Protein AF-A0A936H5P9-F1 (afdb_monomer)

Secondary structure (DSSP, 8-state):
-HHHHHHTT-S-SS-S-EEEEEE-TTS-EEEEEE--HHHHHHHHHH--SGGGHHHHHHHHHHHHHHHHHHH-HHHHHHHHHHHHHHTT--HHHHHHHHHHHHHHHHTT-

Mean predicted aligned error: 9.58 Å

Solvent-accessible surface area (backbone atoms only — not comparable to full-atom values): 6543 Å² total; per-residue (Å²): 109,76,65,60,44,46,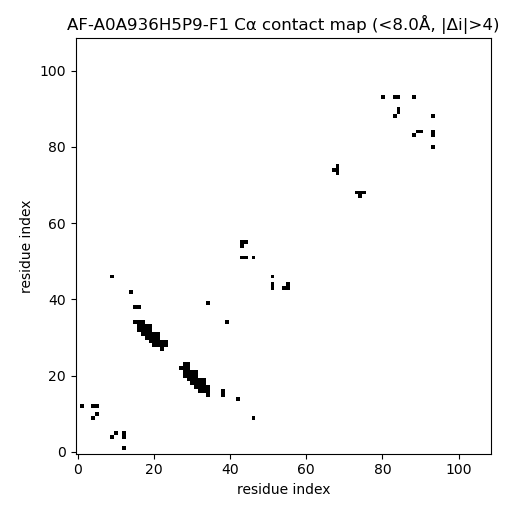76,74,67,47,89,59,98,66,64,86,46,50,74,41,78,41,74,44,100,85,71,47,75,39,80,39,79,42,59,56,71,69,51,48,53,53,52,53,67,69,50,95,46,81,86,39,44,66,58,48,54,49,52,52,48,55,53,48,54,51,50,51,28,69,79,38,57,64,57,48,54,52,52,53,51,48,56,40,46,78,70,69,50,53,68,73,56,51,54,52,51,58,56,49,52,56,59,51,56,69,72,71,113

Sequence (109 aa):
MKKRLKDEGSAQTVTNCNGFKLTAADGKLRLTDCANTETMFRIIQSIPSPKAEPFKAWLARAGYERIQEIENPELAAERARQYYREKGYDEAWIDTRLKSIGVRGELTI

Structure (mmCIF, N/CA/C/O backbone):
data_AF-A0A936H5P9-F1
#
_entry.id   AF-A0A936H5P9-F1
#
loop_
_atom_site.group_PDB
_atom_site.id
_atom_site.type_symbol
_atom_site.label_atom_id
_atom_site.label_alt_id
_atom_site.label_comp_id
_atom_site.label_asym_id
_atom_site.label_entity_id
_atom_site.label_seq_id
_atom_site.pdbx_PDB_ins_code
_atom_site.Cartn_x
_atom_site.Cartn_y
_atom_site.Cartn_z
_atom_site.occupancy
_atom_site.B_iso_or_equiv
_atom_site.auth_seq_id
_atom_site.auth_comp_id
_atom_site.auth_asym_id
_atom_site.auth_atom_id
_atom_site.pdbx_PDB_model_num
ATOM 1 N N . MET A 1 1 ? -21.395 4.938 24.782 1.00 46.81 1 MET A N 1
ATOM 2 C CA . MET A 1 1 ? -20.418 4.407 23.803 1.00 46.81 1 MET A CA 1
ATOM 3 C C . MET A 1 1 ? -18.984 4.427 24.337 1.00 46.81 1 MET A C 1
ATOM 5 O O . MET A 1 1 ? -18.394 3.364 24.426 1.00 46.81 1 MET A O 1
ATOM 9 N N . LYS A 1 2 ? -18.461 5.573 24.811 1.00 44.59 2 LYS A N 1
ATOM 10 C CA . LYS A 1 2 ? -17.095 5.693 25.379 1.00 44.59 2 LYS A CA 1
ATOM 11 C C . LYS A 1 2 ? -16.749 4.706 26.511 1.00 44.59 2 LYS A C 1
ATOM 13 O O . LYS A 1 2 ? -15.611 4.271 26.585 1.00 44.59 2 LYS A O 1
ATOM 18 N N . LYS A 1 3 ? -17.711 4.359 27.380 1.00 45.38 3 LYS A N 1
ATOM 19 C CA . LYS A 1 3 ? -17.499 3.424 28.503 1.00 45.38 3 LYS A CA 1
ATOM 20 C C . LYS A 1 3 ? -17.325 1.973 28.025 1.00 45.38 3 LYS A C 1
ATOM 22 O O . LYS A 1 3 ? -16.289 1.388 28.277 1.00 45.38 3 LYS A O 1
ATOM 27 N N . ARG A 1 4 ? -18.246 1.484 27.182 1.00 47.88 4 ARG A N 1
ATOM 28 C CA . ARG A 1 4 ? -18.160 0.157 26.540 1.00 47.88 4 ARG A CA 1
ATOM 29 C C . ARG A 1 4 ? -16.862 -0.058 25.752 1.00 47.88 4 ARG A C 1
ATOM 31 O O . ARG A 1 4 ? -16.242 -1.093 25.897 1.00 47.88 4 ARG A O 1
ATOM 38 N N . LEU A 1 5 ? -16.428 0.939 24.974 1.00 52.72 5 LEU A N 1
ATOM 39 C CA . LEU A 1 5 ? -15.178 0.869 24.198 1.00 52.72 5 LEU A CA 1
ATOM 40 C C . LEU A 1 5 ? -13.927 0.757 25.085 1.00 52.72 5 LEU A C 1
ATOM 42 O O . LEU A 1 5 ? -12.971 0.091 24.703 1.00 52.72 5 LEU A O 1
ATOM 46 N N . LYS A 1 6 ? -13.932 1.395 26.262 1.00 53.19 6 LYS A N 1
ATOM 47 C CA . LYS A 1 6 ? -12.860 1.237 27.255 1.00 53.19 6 LYS A CA 1
ATOM 48 C C . LYS A 1 6 ? -12.905 -0.141 27.916 1.00 53.19 6 LYS A C 1
ATOM 50 O O . LYS A 1 6 ? -11.858 -0.757 28.071 1.00 53.19 6 LYS A O 1
ATOM 55 N N . ASP A 1 7 ? -14.100 -0.622 28.253 1.00 52.62 7 ASP A N 1
ATOM 56 C CA . ASP A 1 7 ? -14.302 -1.935 28.879 1.00 52.62 7 ASP A CA 1
ATOM 57 C C . ASP A 1 7 ? -13.950 -3.094 27.914 1.00 52.62 7 ASP A C 1
ATOM 59 O O . ASP A 1 7 ? -13.488 -4.142 28.350 1.00 52.62 7 ASP A O 1
ATOM 63 N N . GLU A 1 8 ? -14.084 -2.886 26.598 1.00 57.91 8 GLU A N 1
ATOM 64 C CA . GLU A 1 8 ? -13.664 -3.806 25.523 1.00 57.91 8 GLU A CA 1
ATOM 65 C C . GLU A 1 8 ? -12.151 -3.712 25.188 1.00 57.91 8 GLU A C 1
ATOM 67 O O . GLU A 1 8 ? -11.686 -4.319 24.224 1.00 57.91 8 GLU A O 1
ATOM 72 N N . GLY A 1 9 ? -11.361 -2.967 25.977 1.00 51.41 9 GLY A N 1
ATOM 73 C CA . GLY A 1 9 ? -9.896 -2.916 25.863 1.00 51.41 9 GLY A CA 1
ATOM 74 C C . GLY A 1 9 ? -9.343 -1.917 24.840 1.00 51.41 9 GLY A C 1
ATOM 75 O O . GLY A 1 9 ? -8.162 -1.979 24.498 1.00 51.41 9 GLY A O 1
ATOM 76 N N . SER A 1 10 ? -10.153 -0.978 24.342 1.00 51.84 10 SER A N 1
ATOM 77 C CA . SER A 1 10 ? -9.673 0.042 23.403 1.00 51.84 10 SER A CA 1
ATOM 78 C C . SER A 1 10 ? -8.831 1.106 24.122 1.00 51.84 10 SER A C 1
ATOM 80 O O . SER A 1 10 ? -9.349 1.934 24.876 1.00 51.84 10 SER A O 1
ATOM 82 N N . ALA A 1 11 ? -7.515 1.094 23.879 1.00 53.00 11 ALA A N 1
ATOM 83 C CA . ALA A 1 11 ? -6.531 1.968 24.531 1.00 53.00 11 ALA A CA 1
ATOM 84 C C . ALA A 1 11 ? -6.662 3.463 24.164 1.00 53.00 11 ALA A C 1
ATOM 86 O O . ALA A 1 11 ? -6.141 4.324 24.871 1.00 53.00 11 ALA A O 1
ATOM 87 N N . GLN A 1 12 ? -7.378 3.800 23.086 1.00 50.00 12 GLN A N 1
ATOM 88 C CA . GLN A 1 12 ? -7.523 5.172 22.598 1.00 50.00 12 GLN A CA 1
ATOM 89 C C . GLN A 1 12 ? -9.006 5.537 22.483 1.00 50.00 12 GLN A C 1
ATOM 91 O O . GLN A 1 12 ? -9.721 5.099 21.588 1.00 50.00 12 GLN A O 1
ATOM 96 N N . THR A 1 13 ? -9.492 6.365 23.413 1.00 49.03 13 THR A N 1
ATOM 97 C CA . THR A 1 13 ? -10.898 6.834 23.442 1.00 49.03 13 THR A CA 1
ATOM 98 C C . THR A 1 13 ? -11.185 7.927 22.399 1.00 49.03 13 THR A C 1
ATOM 100 O O . THR A 1 13 ? -12.327 8.351 22.234 1.00 49.03 13 THR A O 1
ATOM 103 N N . VAL A 1 14 ? -10.140 8.388 21.716 1.00 49.66 14 VAL A N 1
ATOM 104 C CA . VAL A 1 14 ? -10.158 9.319 20.590 1.00 49.66 14 VAL A CA 1
ATOM 105 C C . VAL A 1 14 ? -9.275 8.694 19.531 1.00 49.66 14 VAL A C 1
ATOM 107 O O . VAL A 1 14 ? -8.059 8.857 19.497 1.00 49.66 14 VAL A O 1
ATOM 110 N N . THR A 1 15 ? -9.908 7.890 18.700 1.00 58.03 15 THR A N 1
ATOM 111 C CA . THR A 1 15 ? -9.430 7.622 17.359 1.00 58.03 15 THR A CA 1
ATOM 112 C C . THR A 1 15 ? -9.153 8.980 16.701 1.00 58.03 15 THR A C 1
ATOM 114 O O . THR A 1 15 ? -9.938 9.899 16.922 1.00 58.03 15 THR A O 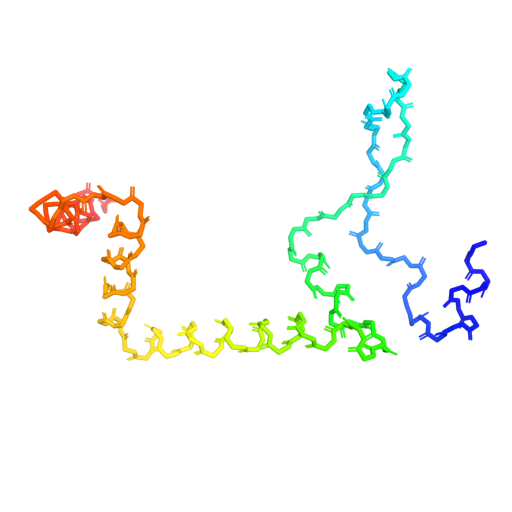1
ATOM 117 N N . ASN A 1 16 ? -8.048 9.155 15.967 1.00 63.38 16 ASN A N 1
ATOM 118 C CA . ASN A 1 16 ? -7.688 10.402 15.266 1.00 63.38 16 ASN A CA 1
ATOM 119 C C . ASN A 1 16 ? -8.666 10.694 14.100 1.00 63.38 16 ASN A C 1
ATOM 121 O O . ASN A 1 16 ? -8.295 10.799 12.935 1.00 63.38 16 ASN A O 1
ATOM 125 N N . CYS A 1 17 ? -9.955 10.708 14.410 1.00 67.88 17 CYS A N 1
ATOM 126 C CA . CYS A 1 17 ? -11.075 10.866 13.516 1.00 67.88 17 CYS A CA 1
ATOM 127 C C . CYS A 1 17 ? -11.681 12.237 13.781 1.00 67.88 17 CYS A C 1
ATOM 129 O O . CYS A 1 17 ? -12.009 12.578 14.918 1.00 67.88 17 CYS A O 1
ATOM 131 N N . ASN A 1 18 ? -11.825 13.018 12.720 1.00 74.56 18 ASN A N 1
ATOM 132 C CA . ASN A 1 18 ? -12.463 14.320 12.772 1.00 74.56 18 ASN A CA 1
ATOM 133 C C . ASN A 1 18 ? -13.914 14.171 12.326 1.00 74.56 18 ASN A C 1
ATOM 135 O O . ASN A 1 18 ? -14.201 13.501 11.333 1.00 74.56 18 ASN A O 1
ATOM 139 N N . GLY A 1 19 ? -14.832 1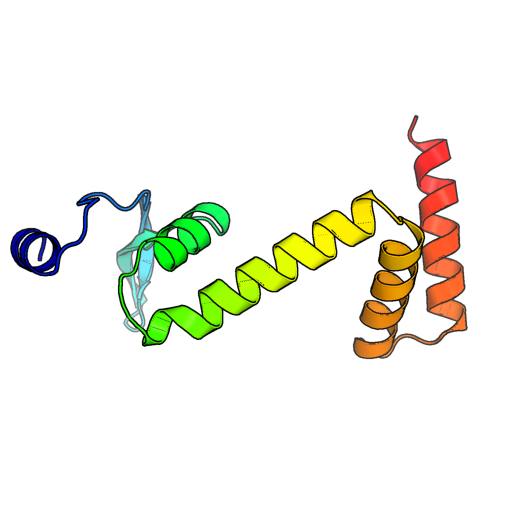4.811 13.044 1.00 79.25 19 GLY A N 1
ATOM 140 C CA . GLY A 1 19 ? -16.236 14.836 12.660 1.00 79.25 19 GLY A CA 1
ATOM 141 C C . GLY A 1 19 ? -16.454 15.754 11.458 1.00 79.25 19 GLY A C 1
ATOM 142 O O . GLY A 1 19 ? -16.245 16.961 11.563 1.00 79.25 19 GLY A O 1
ATOM 143 N N . PHE A 1 20 ? -16.933 15.207 10.342 1.00 83.75 20 PHE A N 1
ATOM 144 C CA . PHE A 1 20 ? -17.392 15.986 9.190 1.00 83.75 20 PHE A CA 1
ATOM 145 C C . PHE A 1 20 ? -18.890 15.810 8.981 1.00 83.75 20 PHE A C 1
ATOM 147 O O . PHE A 1 20 ? -19.462 14.762 9.277 1.00 83.75 20 PHE A O 1
ATOM 154 N N . LYS A 1 21 ? -19.551 16.850 8.468 1.00 88.75 21 LYS A N 1
ATOM 155 C CA . LYS A 1 21 ? -20.952 16.750 8.055 1.00 88.75 21 LYS A CA 1
ATOM 156 C C . LYS A 1 21 ? -21.018 16.024 6.715 1.00 88.75 21 LYS A C 1
ATOM 158 O O . LYS A 1 21 ? -20.632 16.592 5.700 1.00 88.75 21 LYS A O 1
ATOM 163 N N . LEU A 1 22 ? -21.519 14.793 6.729 1.00 90.44 22 LEU A N 1
ATOM 164 C CA . LEU A 1 22 ? -21.741 13.981 5.536 1.00 90.44 22 LEU A CA 1
ATOM 165 C C . LEU A 1 22 ? -23.237 13.796 5.287 1.00 90.44 22 LEU A C 1
ATOM 167 O O . LEU A 1 22 ? -24.036 13.751 6.226 1.00 90.44 22 LEU A O 1
ATOM 171 N N . THR A 1 23 ? -23.612 13.692 4.016 1.00 93.81 23 THR A N 1
ATOM 172 C CA . THR A 1 23 ? -24.985 13.391 3.607 1.00 93.81 23 THR A CA 1
ATOM 173 C C . THR A 1 23 ? -25.302 11.937 3.938 1.00 93.81 23 THR A C 1
ATOM 175 O O . THR A 1 23 ? -24.638 11.024 3.454 1.00 93.81 23 THR A O 1
ATOM 178 N N . ALA A 1 24 ? -26.310 11.720 4.777 1.00 91.25 24 ALA A N 1
ATOM 179 C CA . ALA A 1 24 ? -26.816 10.391 5.090 1.00 91.25 24 ALA A CA 1
ATOM 180 C C . ALA A 1 24 ? -27.842 9.916 4.042 1.00 91.25 24 ALA A C 1
ATOM 182 O O . ALA A 1 24 ? -28.289 10.689 3.197 1.00 91.25 24 ALA A O 1
ATOM 183 N N . ALA A 1 25 ? -28.252 8.644 4.123 1.00 92.94 25 ALA A N 1
ATOM 184 C CA . ALA A 1 25 ? -29.200 8.030 3.183 1.00 92.94 25 ALA A CA 1
ATOM 185 C C . ALA A 1 25 ? -30.573 8.735 3.113 1.00 92.94 25 ALA A C 1
ATOM 187 O O . ALA A 1 25 ? -31.275 8.616 2.117 1.00 92.94 25 ALA A O 1
ATOM 188 N N . ASP A 1 26 ? -30.948 9.490 4.148 1.00 92.75 26 ASP A N 1
ATOM 189 C CA . ASP A 1 26 ? -32.174 10.297 4.204 1.00 92.75 26 ASP A CA 1
ATOM 190 C C . ASP A 1 26 ? -31.988 11.738 3.684 1.00 92.75 26 ASP A C 1
ATOM 192 O O . ASP A 1 26 ? -32.851 12.590 3.894 1.00 92.75 26 ASP A O 1
ATOM 196 N N . GLY A 1 27 ? -30.844 12.043 3.064 1.00 92.81 27 GLY A N 1
ATOM 197 C CA . GLY A 1 27 ? -30.513 13.360 2.517 1.00 92.81 27 GLY A CA 1
ATOM 198 C C . GLY A 1 27 ? -30.101 14.406 3.558 1.00 92.81 27 GLY A C 1
ATOM 199 O O . GLY A 1 27 ? -29.759 15.529 3.189 1.00 92.81 27 GLY A O 1
ATOM 200 N N . LYS A 1 28 ? -30.098 14.078 4.858 1.00 94.19 28 LYS A N 1
ATOM 201 C CA . LYS A 1 28 ? -29.720 15.025 5.919 1.00 94.19 28 LYS A CA 1
ATOM 202 C C . LYS A 1 28 ? -28.216 14.990 6.186 1.00 94.19 28 LYS A C 1
ATOM 204 O O . LYS A 1 28 ? -27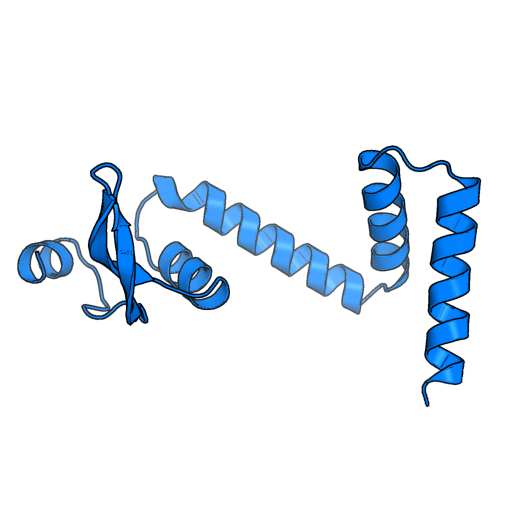.600 13.926 6.201 1.00 94.19 28 LYS A O 1
ATOM 209 N N . LEU A 1 29 ? -27.632 16.155 6.473 1.00 92.75 29 LEU A N 1
ATOM 210 C CA . LEU A 1 29 ? -26.234 16.267 6.898 1.00 92.75 29 LEU A CA 1
ATOM 211 C C . LEU A 1 29 ? -26.079 15.827 8.357 1.00 92.75 29 LEU A C 1
ATOM 213 O O . LEU A 1 29 ? -26.669 16.430 9.256 1.00 92.75 29 LEU A O 1
ATOM 217 N N . ARG A 1 30 ? -25.249 14.811 8.604 1.00 89.50 30 ARG A N 1
ATOM 218 C CA . ARG A 1 30 ? -24.929 14.320 9.950 1.00 89.50 30 ARG A CA 1
ATOM 219 C C . ARG A 1 30 ? -23.436 14.345 10.213 1.00 89.50 30 ARG A C 1
ATOM 221 O O . ARG A 1 30 ? -22.630 14.083 9.323 1.00 89.50 30 ARG A O 1
ATOM 228 N N . LEU A 1 31 ? -23.085 14.660 11.456 1.00 88.38 31 LEU A N 1
ATOM 229 C CA . LEU A 1 31 ? -21.706 14.599 11.913 1.00 88.38 31 LEU A CA 1
ATOM 230 C C . LEU A 1 31 ? -21.260 13.133 11.940 1.00 88.38 31 LEU A C 1
ATOM 232 O O . LEU A 1 31 ? -21.871 12.318 12.628 1.00 88.38 31 LEU A O 1
ATOM 236 N N . THR A 1 32 ? -20.233 12.820 11.159 1.00 85.06 32 THR A N 1
ATOM 237 C CA . THR A 1 32 ? -19.694 11.474 10.968 1.00 85.06 32 THR A CA 1
ATOM 238 C C . THR A 1 32 ? -18.195 11.511 11.211 1.00 85.06 32 THR A C 1
ATOM 240 O O . THR A 1 32 ? -17.502 12.372 10.663 1.00 85.06 32 THR A O 1
ATOM 243 N N . ASP A 1 33 ? -17.695 10.585 12.022 1.00 84.50 33 ASP A N 1
ATOM 244 C CA . ASP A 1 33 ? -16.265 10.448 12.278 1.00 84.50 33 ASP A CA 1
ATOM 245 C C . ASP A 1 33 ? -15.554 9.989 11.001 1.00 84.50 33 ASP A C 1
ATOM 247 O O . ASP A 1 33 ? -15.847 8.928 10.451 1.00 84.50 33 ASP A O 1
ATOM 251 N N . CYS A 1 34 ? -14.628 10.811 10.517 1.00 83.31 34 CYS A N 1
ATOM 252 C CA . CYS A 1 34 ? -13.857 10.559 9.307 1.00 83.31 34 CYS A CA 1
ATOM 253 C C . CYS A 1 34 ? -12.371 10.483 9.645 1.00 83.31 34 CYS A C 1
ATOM 255 O O . CYS A 1 34 ? -11.863 11.257 10.456 1.00 83.31 34 CYS A O 1
ATOM 257 N N . ALA A 1 35 ? -11.656 9.590 8.973 1.00 86.12 35 ALA A N 1
ATOM 258 C CA . ALA A 1 35 ? -10.214 9.438 9.092 1.00 86.12 35 ALA A CA 1
ATOM 259 C C . ALA A 1 35 ? -9.579 9.428 7.702 1.00 86.12 35 ALA A C 1
ATOM 261 O O . ALA A 1 35 ? -10.184 8.959 6.737 1.00 86.12 35 ALA A O 1
ATOM 262 N N . ASN A 1 36 ? -8.345 9.922 7.608 1.00 87.19 36 ASN A N 1
ATOM 263 C CA . ASN A 1 36 ? -7.529 9.706 6.419 1.00 87.19 36 ASN A CA 1
ATOM 264 C C . ASN A 1 36 ? -7.030 8.248 6.367 1.00 87.19 36 ASN A C 1
ATOM 266 O O . ASN A 1 36 ? -7.121 7.503 7.346 1.00 87.19 36 ASN A O 1
ATOM 270 N N . THR A 1 37 ? -6.493 7.840 5.219 1.00 90.06 37 THR A N 1
ATOM 271 C CA . THR A 1 37 ? -6.064 6.456 4.972 1.00 90.06 37 THR A CA 1
ATOM 272 C C . THR A 1 37 ? -5.030 5.963 5.986 1.00 90.06 37 THR A C 1
ATOM 274 O O . THR A 1 37 ? -5.174 4.868 6.523 1.00 90.06 37 THR A O 1
ATOM 277 N N . GLU A 1 38 ? -4.020 6.780 6.301 1.00 88.62 38 GLU A N 1
ATOM 278 C CA . GLU A 1 38 ? -2.985 6.422 7.279 1.00 88.62 38 GLU A CA 1
ATOM 279 C C . GLU A 1 38 ? -3.589 6.163 8.662 1.00 88.62 38 GLU A C 1
ATOM 281 O O . GLU A 1 38 ? -3.325 5.131 9.283 1.00 88.62 38 GLU A O 1
ATOM 286 N N . THR A 1 39 ? -4.456 7.066 9.125 1.00 85.44 39 THR A N 1
ATOM 287 C CA . THR A 1 39 ? -5.145 6.898 10.402 1.00 85.44 39 THR A CA 1
ATOM 288 C C . THR A 1 39 ? -6.004 5.640 10.384 1.00 85.44 39 THR A C 1
ATOM 290 O O . THR A 1 39 ? -5.955 4.871 11.338 1.00 85.44 39 THR A O 1
ATOM 293 N N . MET A 1 40 ? -6.739 5.377 9.300 1.00 89.19 40 MET A N 1
ATOM 294 C CA . MET A 1 40 ? -7.537 4.157 9.173 1.00 89.19 40 MET A CA 1
ATOM 295 C C . MET A 1 40 ? -6.679 2.896 9.328 1.00 89.19 40 MET A C 1
ATOM 297 O O . MET A 1 40 ? -7.037 1.992 10.080 1.00 89.19 40 MET A O 1
ATOM 301 N N . PHE A 1 41 ? -5.505 2.850 8.696 1.00 91.12 41 PHE A N 1
ATOM 302 C CA . PHE A 1 41 ? -4.583 1.725 8.853 1.00 91.12 41 PHE A CA 1
ATOM 303 C C . PHE A 1 41 ? -4.042 1.593 10.279 1.00 91.12 41 PHE A C 1
ATOM 305 O O . PHE A 1 41 ? -3.903 0.471 10.768 1.00 91.12 41 PHE A O 1
ATOM 312 N N . ARG A 1 42 ? -3.793 2.703 10.984 1.00 88.75 42 ARG A N 1
ATOM 313 C CA . ARG A 1 42 ? -3.412 2.672 12.407 1.00 88.75 42 ARG A CA 1
ATOM 314 C C . ARG A 1 42 ? -4.526 2.136 13.298 1.00 88.75 42 ARG A C 1
ATOM 316 O O . ARG A 1 42 ? -4.246 1.342 14.192 1.00 88.75 42 ARG A O 1
ATOM 323 N N . ILE A 1 43 ? -5.774 2.514 13.028 1.00 86.25 43 ILE A N 1
ATOM 324 C CA . ILE A 1 43 ? -6.945 1.962 13.721 1.00 86.25 43 ILE A CA 1
ATOM 325 C C . ILE A 1 43 ? -7.008 0.454 13.499 1.00 86.25 43 ILE A C 1
ATOM 327 O O . ILE A 1 43 ? -7.107 -0.302 14.455 1.00 86.25 43 ILE A O 1
ATOM 331 N N . ILE A 1 44 ? -6.897 -0.001 12.249 1.00 89.44 44 ILE A N 1
ATOM 332 C CA . ILE A 1 44 ? -6.938 -1.432 11.919 1.00 89.44 44 ILE A CA 1
ATOM 333 C C . ILE A 1 44 ? -5.854 -2.213 12.678 1.00 89.44 44 ILE A C 1
ATOM 335 O O . ILE A 1 44 ? -6.130 -3.289 13.211 1.00 89.44 44 ILE A O 1
ATOM 339 N N . GLN A 1 45 ? -4.640 -1.663 12.784 1.00 88.38 45 GLN A N 1
ATOM 340 C CA . GLN A 1 45 ? -3.540 -2.281 13.534 1.00 88.38 45 GLN A CA 1
ATOM 341 C C . GLN A 1 45 ? -3.855 -2.436 15.032 1.00 88.38 45 GLN A C 1
ATOM 343 O O . GLN A 1 45 ? -3.486 -3.457 15.618 1.00 88.38 45 GLN A O 1
ATOM 348 N N . SER A 1 46 ? -4.565 -1.480 15.643 1.00 87.12 46 SER A N 1
ATOM 349 C CA . SER A 1 46 ? -4.853 -1.484 17.083 1.00 87.12 46 SER A CA 1
ATOM 350 C C . SER A 1 46 ? -6.023 -2.380 17.502 1.00 87.12 46 SER A C 1
ATOM 352 O O . SER A 1 46 ? -6.171 -2.646 18.692 1.00 87.12 46 SER A O 1
ATOM 354 N N . ILE A 1 47 ? -6.835 -2.890 16.566 1.00 87.12 47 ILE A N 1
ATOM 355 C CA . ILE A 1 47 ? -7.994 -3.743 16.876 1.00 87.12 47 ILE A CA 1
ATOM 356 C C . ILE A 1 47 ? -7.531 -5.124 17.391 1.00 87.12 47 ILE A C 1
ATOM 358 O O . ILE A 1 47 ? -6.923 -5.881 16.623 1.00 87.12 47 ILE A O 1
ATOM 362 N N . PRO A 1 48 ? -7.860 -5.528 18.635 1.00 87.31 48 PRO A N 1
ATOM 363 C CA . PRO A 1 48 ? -7.494 -6.831 19.191 1.00 87.31 48 PRO A CA 1
ATOM 364 C C . PRO A 1 48 ? -8.540 -7.902 18.825 1.00 87.31 48 PRO A C 1
ATOM 366 O O . PRO A 1 48 ? -9.143 -8.533 19.687 1.00 87.31 48 PRO A O 1
ATOM 369 N N . SER A 1 49 ? -8.814 -8.082 17.530 1.00 88.62 49 SER A N 1
ATOM 370 C CA . SER A 1 49 ? -9.788 -9.064 17.035 1.00 88.62 49 SER A CA 1
ATOM 371 C C . SER A 1 49 ? -9.181 -9.930 15.932 1.00 88.62 49 SER A C 1
ATOM 373 O O . SER A 1 49 ? -8.611 -9.369 14.995 1.00 88.62 49 SER A O 1
ATOM 375 N N . PRO A 1 50 ? -9.402 -11.260 15.942 1.00 91.19 50 PRO A N 1
ATOM 376 C CA . PRO A 1 50 ? -9.015 -12.136 14.833 1.00 91.19 50 PRO A CA 1
ATOM 377 C C . PRO A 1 50 ? -9.618 -11.717 13.485 1.00 91.19 50 PRO A C 1
ATOM 379 O O . PRO A 1 50 ? -9.053 -11.993 12.435 1.00 91.19 50 PRO A O 1
ATOM 382 N N . LYS A 1 51 ? -10.747 -10.994 13.493 1.00 92.75 51 LYS A N 1
ATOM 383 C CA . LYS A 1 51 ? -11.373 -10.465 12.271 1.00 92.75 51 LYS A CA 1
ATOM 384 C C . LYS A 1 51 ? -10.548 -9.369 11.594 1.00 92.75 51 LYS A C 1
ATOM 386 O O . LYS A 1 51 ? -10.718 -9.141 10.402 1.00 92.75 51 LYS A O 1
ATOM 391 N N . ALA A 1 52 ? -9.685 -8.680 12.342 1.00 92.94 52 ALA A N 1
ATOM 392 C CA . ALA A 1 52 ? -8.783 -7.672 11.794 1.00 92.94 52 ALA A CA 1
ATOM 393 C C . ALA A 1 52 ? -7.502 -8.293 11.209 1.00 92.94 52 ALA A C 1
ATOM 395 O O . ALA A 1 52 ? -6.806 -7.632 10.441 1.00 92.94 52 ALA A O 1
ATOM 396 N N . GLU A 1 53 ? -7.200 -9.552 11.537 1.00 94.44 53 GLU A N 1
ATOM 397 C CA . GLU A 1 53 ? -5.945 -10.210 11.164 1.00 94.44 53 GLU A CA 1
ATOM 398 C C . GLU A 1 53 ? -5.701 -10.278 9.649 1.00 94.44 53 GLU A C 1
ATOM 400 O O . GLU A 1 53 ? -4.600 -9.931 9.225 1.00 94.44 53 GLU A O 1
ATOM 405 N N . PRO A 1 54 ? -6.700 -10.584 8.792 1.00 96.69 54 PRO A N 1
ATOM 406 C CA . PRO A 1 54 ? -6.496 -10.560 7.344 1.00 96.69 54 PRO A CA 1
ATOM 407 C C . PRO A 1 54 ? -6.022 -9.196 6.825 1.00 96.69 54 PRO A C 1
ATOM 409 O O . PRO A 1 54 ? -5.175 -9.125 5.935 1.00 96.69 54 PRO A O 1
ATOM 412 N N . PHE A 1 55 ? -6.519 -8.101 7.409 1.00 94.69 55 PHE A N 1
ATOM 413 C CA . PHE A 1 55 ? -6.105 -6.750 7.030 1.00 94.69 55 PHE A CA 1
ATOM 414 C C . PHE A 1 55 ? -4.690 -6.428 7.517 1.00 94.69 55 PHE A C 1
ATOM 416 O O . PHE A 1 55 ? -3.927 -5.791 6.795 1.00 94.69 55 PHE A O 1
ATOM 423 N N . LYS A 1 56 ? -4.315 -6.884 8.717 1.00 94.50 56 LYS A N 1
ATOM 424 C CA . LYS A 1 56 ? -2.957 -6.710 9.256 1.00 94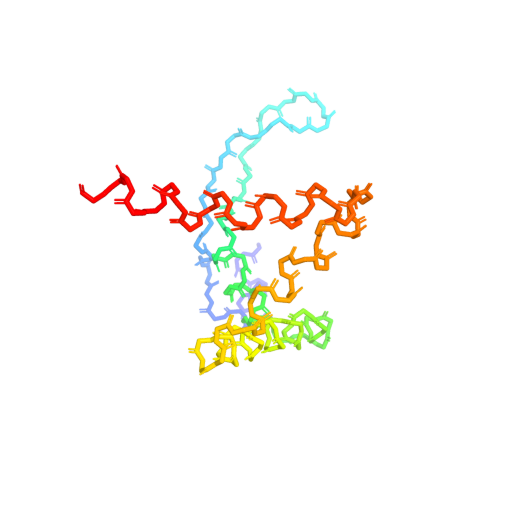.50 56 LYS A CA 1
ATOM 425 C C . LYS A 1 56 ? -1.928 -7.497 8.449 1.00 94.50 56 LYS A C 1
ATOM 427 O O . LYS A 1 56 ? -0.895 -6.939 8.094 1.00 94.50 56 LYS A O 1
ATOM 432 N N . ALA A 1 57 ? -2.240 -8.743 8.094 1.00 96.94 57 ALA A N 1
ATOM 433 C CA . ALA A 1 57 ? -1.398 -9.570 7.235 1.00 96.94 57 ALA A CA 1
ATOM 434 C C . ALA A 1 57 ? -1.223 -8.941 5.844 1.00 96.94 57 ALA A C 1
ATOM 436 O O . ALA A 1 57 ? -0.111 -8.882 5.322 1.00 96.94 57 ALA A O 1
ATOM 437 N N . TRP A 1 58 ? -2.304 -8.403 5.269 1.00 96.94 58 TRP A N 1
ATOM 438 C CA . TRP A 1 58 ? -2.231 -7.665 4.010 1.00 96.94 58 TRP A CA 1
ATOM 439 C C . TRP A 1 58 ? -1.341 -6.417 4.116 1.00 96.94 58 TRP A C 1
ATOM 441 O O . TRP A 1 58 ? -0.482 -6.216 3.260 1.00 96.94 58 TRP A O 1
ATOM 451 N N . LEU A 1 59 ? -1.483 -5.617 5.182 1.00 96.12 59 LEU A N 1
ATOM 452 C CA . LEU A 1 59 ? -0.626 -4.450 5.429 1.00 96.12 59 LEU A CA 1
ATOM 453 C C . LEU A 1 59 ? 0.849 -4.843 5.599 1.00 96.12 59 LEU A C 1
ATOM 455 O O . LEU A 1 59 ? 1.723 -4.161 5.068 1.00 96.12 59 LEU A O 1
ATOM 459 N N . ALA A 1 60 ? 1.128 -5.940 6.307 1.00 96.31 60 ALA A N 1
ATOM 460 C CA . ALA A 1 60 ? 2.482 -6.456 6.484 1.00 96.31 60 ALA A CA 1
ATOM 461 C C . ALA A 1 60 ? 3.100 -6.875 5.144 1.00 96.31 60 ALA A C 1
ATOM 463 O O . ALA A 1 60 ? 4.236 -6.503 4.851 1.00 96.31 60 ALA A O 1
ATOM 464 N N . ARG A 1 61 ? 2.333 -7.575 4.299 1.00 96.56 61 ARG A N 1
ATOM 465 C CA . ARG A 1 61 ? 2.772 -7.955 2.953 1.00 96.56 61 ARG A CA 1
ATOM 466 C C . ARG A 1 61 ? 3.055 -6.729 2.084 1.00 96.56 61 ARG A C 1
ATOM 468 O O . ARG A 1 61 ? 4.132 -6.646 1.510 1.00 96.56 61 ARG A O 1
ATOM 475 N N . ALA A 1 62 ? 2.144 -5.757 2.049 1.00 95.00 62 ALA A N 1
ATOM 476 C CA . ALA A 1 62 ? 2.332 -4.526 1.280 1.00 95.00 62 ALA A CA 1
ATOM 477 C C . ALA A 1 62 ? 3.567 -3.728 1.747 1.00 95.00 62 ALA A C 1
ATOM 479 O O . ALA A 1 62 ? 4.302 -3.172 0.933 1.00 95.00 62 ALA A O 1
ATOM 480 N N . GLY A 1 63 ? 3.820 -3.687 3.061 1.00 95.38 63 GLY A N 1
ATOM 481 C CA . GLY A 1 63 ? 5.026 -3.076 3.623 1.00 95.38 63 GLY A CA 1
ATOM 482 C C . GLY A 1 63 ? 6.305 -3.816 3.226 1.00 95.38 63 GLY A C 1
ATOM 483 O O . GLY A 1 63 ? 7.289 -3.178 2.859 1.00 95.38 63 GLY A O 1
ATOM 484 N N . TYR A 1 64 ? 6.281 -5.149 3.250 1.00 96.25 64 TYR A N 1
ATOM 485 C CA . TYR A 1 64 ? 7.407 -5.984 2.836 1.00 96.25 64 TYR A CA 1
ATOM 486 C C . TYR A 1 64 ? 7.734 -5.819 1.346 1.00 96.25 64 TYR A C 1
ATOM 488 O O . TYR A 1 64 ? 8.875 -5.516 1.011 1.00 96.25 64 TYR A O 1
ATOM 496 N N . GLU A 1 65 ? 6.731 -5.912 0.468 1.00 94.38 65 GLU A N 1
ATOM 497 C CA . GLU A 1 65 ? 6.877 -5.672 -0.977 1.00 94.38 65 GLU A CA 1
ATOM 498 C C . GLU A 1 65 ? 7.492 -4.290 -1.244 1.00 94.38 65 GLU A C 1
ATOM 500 O O . GLU A 1 65 ? 8.404 -4.144 -2.057 1.00 94.38 65 GLU A O 1
ATOM 505 N N . ARG A 1 66 ? 7.065 -3.263 -0.493 1.00 95.06 66 ARG A N 1
ATOM 506 C CA . ARG A 1 66 ? 7.627 -1.917 -0.628 1.00 95.06 66 ARG A CA 1
ATOM 507 C C . ARG A 1 66 ? 9.107 -1.853 -0.252 1.00 95.06 66 ARG A C 1
ATOM 509 O O . ARG A 1 66 ? 9.842 -1.126 -0.914 1.00 95.06 66 ARG A O 1
ATOM 516 N N . ILE A 1 67 ? 9.535 -2.566 0.790 1.00 96.00 67 ILE A N 1
ATOM 517 C CA . ILE A 1 67 ? 10.952 -2.645 1.179 1.00 96.00 67 ILE A CA 1
ATOM 518 C C . ILE A 1 67 ? 11.755 -3.344 0.078 1.00 96.00 67 ILE A C 1
ATOM 520 O O . ILE A 1 67 ? 12.767 -2.803 -0.360 1.00 96.00 67 ILE A O 1
ATOM 524 N N . GLN A 1 68 ? 11.260 -4.472 -0.440 1.00 95.50 68 GLN A N 1
ATOM 525 C CA . GLN A 1 68 ? 11.916 -5.191 -1.537 1.00 95.50 68 GLN A CA 1
ATOM 526 C C . GLN A 1 68 ? 12.086 -4.321 -2.786 1.00 95.50 68 GLN A C 1
ATOM 528 O O . GLN A 1 68 ? 13.119 -4.373 -3.439 1.00 95.50 68 GLN A O 1
ATOM 533 N N . GLU A 1 69 ? 11.106 -3.479 -3.106 1.00 93.81 69 GLU A N 1
ATOM 534 C CA . GLU A 1 69 ? 11.191 -2.535 -4.227 1.00 93.81 69 GLU A CA 1
ATOM 535 C C . GLU A 1 69 ? 12.177 -1.387 -4.007 1.00 93.81 69 GLU A C 1
ATOM 537 O O . GLU A 1 69 ? 12.646 -0.789 -4.973 1.00 93.81 69 GLU A O 1
ATOM 542 N N . ILE A 1 70 ? 12.442 -1.014 -2.753 1.00 93.25 70 ILE A N 1
ATOM 543 C CA . ILE A 1 70 ? 13.471 -0.017 -2.430 1.00 93.25 70 ILE A CA 1
ATOM 544 C C . ILE A 1 70 ? 14.856 -0.639 -2.620 1.00 93.25 70 ILE A C 1
ATOM 546 O O . ILE A 1 70 ? 15.748 0.021 -3.147 1.00 93.25 70 ILE A O 1
ATOM 550 N N . GLU A 1 71 ? 15.022 -1.900 -2.221 1.00 93.44 71 GLU A N 1
ATOM 551 C CA . GLU A 1 71 ? 16.267 -2.655 -2.389 1.00 93.44 71 GLU A CA 1
ATOM 552 C C . GLU A 1 71 ? 16.523 -3.033 -3.855 1.00 93.44 71 GLU A C 1
ATOM 554 O O . GLU A 1 71 ? 17.655 -2.944 -4.326 1.00 93.44 71 GLU A O 1
ATOM 559 N N . ASN A 1 72 ? 15.473 -3.410 -4.589 1.00 93.38 72 ASN A N 1
ATOM 560 C CA . ASN A 1 72 ? 15.514 -3.733 -6.010 1.00 93.38 72 ASN A CA 1
ATOM 561 C C . ASN A 1 72 ? 14.466 -2.917 -6.798 1.00 93.38 72 ASN A C 1
ATOM 563 O O . ASN A 1 72 ? 13.323 -3.361 -6.972 1.00 93.38 72 ASN A O 1
ATOM 567 N N . PRO A 1 73 ? 14.855 -1.746 -7.335 1.00 89.00 73 PRO A N 1
ATOM 568 C CA . PRO A 1 73 ? 13.973 -0.892 -8.129 1.00 89.00 73 PRO A CA 1
ATOM 569 C C . PRO A 1 73 ? 13.388 -1.551 -9.389 1.00 89.00 73 PRO A C 1
ATOM 571 O O . PRO A 1 73 ? 12.344 -1.105 -9.871 1.00 89.00 73 PRO A O 1
ATOM 574 N N . GLU A 1 74 ? 14.005 -2.610 -9.925 1.00 89.31 74 GLU A N 1
ATOM 575 C CA . GLU A 1 74 ? 13.479 -3.319 -11.101 1.00 89.31 74 GLU A CA 1
ATOM 576 C C . GLU A 1 74 ? 12.128 -3.985 -10.804 1.00 89.31 74 GLU A C 1
ATOM 578 O O . GLU A 1 74 ? 11.226 -3.944 -11.645 1.00 89.31 74 GLU A O 1
ATOM 583 N N . LEU A 1 75 ? 11.929 -4.478 -9.573 1.00 92.25 75 LEU A N 1
ATOM 584 C CA . LEU A 1 75 ? 10.646 -5.037 -9.123 1.00 92.25 75 LEU A CA 1
ATOM 585 C C . LEU A 1 75 ? 9.523 -3.997 -9.190 1.00 92.25 75 LEU A C 1
ATOM 587 O O . LEU A 1 75 ? 8.389 -4.306 -9.564 1.00 92.25 75 LEU A O 1
ATOM 591 N N . ALA A 1 76 ? 9.831 -2.734 -8.882 1.00 90.19 76 ALA A N 1
ATOM 592 C CA . ALA A 1 76 ? 8.851 -1.659 -8.967 1.00 90.19 76 ALA A CA 1
ATOM 593 C C . ALA A 1 76 ? 8.428 -1.393 -10.421 1.00 90.19 76 ALA A C 1
ATOM 595 O O . ALA A 1 76 ? 7.247 -1.132 -10.676 1.00 90.19 76 ALA A O 1
ATOM 596 N N . ALA A 1 77 ? 9.369 -1.480 -11.368 1.00 89.31 77 ALA A N 1
ATOM 597 C CA . ALA A 1 77 ? 9.099 -1.315 -12.793 1.00 89.31 77 ALA A CA 1
ATOM 598 C C . ALA A 1 77 ? 8.264 -2.478 -13.351 1.00 89.31 77 ALA A C 1
ATOM 600 O O . ALA A 1 77 ? 7.303 -2.243 -14.087 1.00 89.31 77 ALA A O 1
ATOM 601 N N . GLU A 1 78 ? 8.575 -3.717 -12.970 1.00 91.88 78 GLU A N 1
ATOM 602 C CA . GLU A 1 78 ? 7.807 -4.897 -13.375 1.00 91.88 78 GLU A CA 1
ATOM 603 C C . GLU A 1 78 ? 6.373 -4.858 -12.834 1.00 91.88 78 GLU A C 1
ATOM 605 O O . GLU A 1 78 ? 5.410 -5.010 -13.590 1.00 91.88 78 GLU A O 1
ATOM 610 N N . ARG A 1 79 ? 6.202 -4.523 -11.554 1.00 92.56 79 ARG A N 1
ATOM 611 C CA . ARG A 1 79 ? 4.877 -4.345 -10.953 1.00 92.56 79 ARG A CA 1
ATOM 612 C C . ARG A 1 79 ? 4.080 -3.229 -11.635 1.00 92.56 79 ARG A C 1
ATOM 614 O O . ARG A 1 79 ? 2.881 -3.373 -11.864 1.00 92.56 79 ARG A O 1
ATOM 621 N N . ALA A 1 80 ? 4.732 -2.128 -12.018 1.00 91.38 80 ALA A N 1
ATOM 622 C CA . ALA A 1 80 ? 4.081 -1.069 -12.787 1.00 91.38 80 ALA A CA 1
ATOM 623 C C . ALA A 1 80 ? 3.588 -1.569 -14.157 1.00 91.38 80 ALA A C 1
ATOM 625 O O . ALA A 1 80 ? 2.473 -1.225 -14.552 1.00 91.38 80 ALA A O 1
ATOM 626 N N . ARG A 1 81 ? 4.369 -2.409 -14.858 1.00 93.44 81 ARG A N 1
ATOM 627 C CA . ARG A 1 81 ? 3.923 -3.079 -16.098 1.00 93.44 81 ARG A CA 1
ATOM 628 C C . ARG A 1 81 ? 2.681 -3.921 -15.837 1.00 93.44 81 ARG A C 1
ATOM 630 O O . ARG A 1 81 ? 1.690 -3.771 -16.549 1.00 93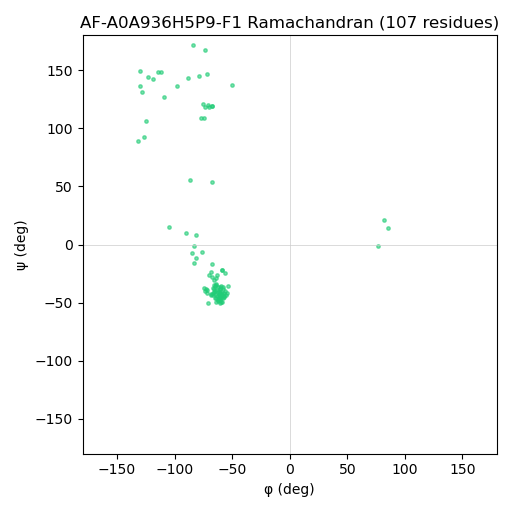.44 81 ARG A O 1
ATOM 637 N N . GLN A 1 82 ? 2.708 -4.748 -14.794 1.00 94.19 82 GLN A N 1
ATOM 638 C CA . GLN A 1 82 ? 1.585 -5.611 -14.435 1.00 94.19 82 GLN A CA 1
ATOM 639 C C . GLN A 1 82 ? 0.306 -4.816 -14.139 1.00 94.19 82 GLN A C 1
ATOM 641 O O . GLN A 1 82 ? -0.748 -5.159 -14.667 1.00 94.19 82 GLN A O 1
ATOM 646 N N . TYR A 1 83 ? 0.385 -3.702 -13.407 1.00 94.75 83 TYR A N 1
ATOM 647 C CA . TYR A 1 83 ? -0.785 -2.851 -13.161 1.00 94.75 83 TYR A CA 1
ATOM 648 C C . TYR A 1 83 ? -1.423 -2.303 -14.439 1.00 94.75 83 TYR A C 1
ATOM 650 O O . TYR A 1 83 ? -2.642 -2.135 -14.499 1.00 94.75 83 TYR A O 1
ATOM 658 N N . TYR A 1 84 ? -0.627 -1.985 -15.461 1.00 94.62 84 TYR A N 1
ATOM 659 C CA . TYR A 1 84 ? -1.182 -1.560 -16.741 1.00 94.62 84 TYR A CA 1
ATOM 660 C C . TYR A 1 84 ? -1.765 -2.740 -17.531 1.00 94.62 84 TYR A C 1
ATOM 662 O O . TYR A 1 84 ? -2.839 -2.592 -18.113 1.00 94.62 84 TYR A O 1
ATOM 670 N N . ARG A 1 85 ? -1.143 -3.924 -17.483 1.00 95.50 85 ARG A N 1
ATOM 671 C CA . ARG A 1 85 ? -1.719 -5.148 -18.072 1.00 95.50 85 ARG A CA 1
ATOM 672 C C . ARG A 1 85 ? -3.083 -5.477 -17.472 1.00 95.50 85 ARG A C 1
ATOM 674 O O . ARG A 1 85 ? -4.037 -5.702 -18.205 1.00 95.50 85 ARG A O 1
ATOM 681 N N . GLU A 1 86 ? -3.205 -5.423 -16.147 1.00 95.81 86 GLU A N 1
ATOM 682 C CA . GLU A 1 86 ? -4.461 -5.680 -15.424 1.00 95.81 86 GLU A CA 1
ATOM 683 C C . GLU A 1 86 ? -5.560 -4.659 -15.755 1.00 95.81 86 GLU A C 1
ATOM 685 O O . GLU A 1 86 ? -6.746 -4.973 -15.694 1.00 95.81 86 GLU A O 1
ATOM 690 N N . LYS A 1 87 ? -5.177 -3.443 -16.157 1.00 95.31 87 LYS A N 1
ATOM 691 C CA . LYS A 1 87 ? -6.101 -2.419 -16.664 1.00 95.31 87 LYS A CA 1
ATOM 692 C C . LYS A 1 87 ? -6.436 -2.572 -18.154 1.00 95.31 87 LYS A C 1
ATOM 694 O O . LYS A 1 87 ? -7.219 -1.775 -18.664 1.00 95.31 87 LYS A O 1
ATOM 699 N N . GLY A 1 88 ? -5.866 -3.565 -18.838 1.00 94.81 88 GLY A N 1
ATOM 700 C CA . GLY A 1 88 ? -6.137 -3.875 -20.243 1.00 94.81 88 GLY A CA 1
ATOM 701 C C . GLY A 1 88 ? -5.365 -3.024 -21.253 1.00 94.81 88 GLY A C 1
ATOM 702 O O . GLY A 1 88 ? -5.807 -2.896 -22.391 1.00 94.81 88 GLY A O 1
ATOM 703 N N . TYR A 1 89 ? -4.244 -2.413 -20.859 1.00 95.75 89 TYR A N 1
ATOM 704 C CA . TYR A 1 89 ? -3.389 -1.685 -21.802 1.00 95.75 89 TYR A CA 1
ATOM 705 C C . TYR A 1 89 ? -2.505 -2.645 -22.612 1.00 95.75 89 TYR A C 1
ATOM 707 O O . TYR A 1 89 ? -2.031 -3.650 -22.087 1.00 95.75 89 TYR A O 1
ATOM 715 N N . ASP A 1 90 ? -2.258 -2.304 -23.878 1.00 94.81 90 ASP A N 1
ATOM 716 C CA . ASP A 1 90 ? -1.378 -3.061 -24.776 1.00 94.81 90 ASP A CA 1
ATOM 717 C C . ASP A 1 90 ? 0.110 -2.914 -24.401 1.00 94.81 90 ASP A C 1
ATOM 719 O O . ASP A 1 90 ? 0.543 -1.843 -23.965 1.00 94.81 90 ASP A O 1
ATOM 723 N N . GLU A 1 91 ? 0.914 -3.962 -24.615 1.00 93.19 91 GLU A N 1
ATOM 724 C CA . GLU A 1 91 ? 2.345 -3.976 -24.271 1.00 93.19 91 GLU A CA 1
ATOM 725 C C . GLU A 1 91 ? 3.127 -2.826 -24.918 1.00 93.19 91 GLU A C 1
ATOM 727 O O . GLU A 1 91 ? 3.953 -2.196 -24.252 1.00 93.19 91 GLU A O 1
ATOM 732 N N . ALA A 1 92 ? 2.840 -2.486 -26.180 1.00 93.88 92 ALA A N 1
ATOM 733 C CA . ALA A 1 92 ? 3.537 -1.402 -26.870 1.00 93.88 92 ALA A CA 1
ATOM 734 C C . ALA A 1 92 ? 3.233 -0.040 -26.228 1.00 93.88 92 ALA A C 1
ATOM 736 O O . ALA A 1 92 ? 4.108 0.831 -26.124 1.00 93.88 92 ALA A O 1
ATOM 737 N N . TRP A 1 93 ? 2.001 0.140 -2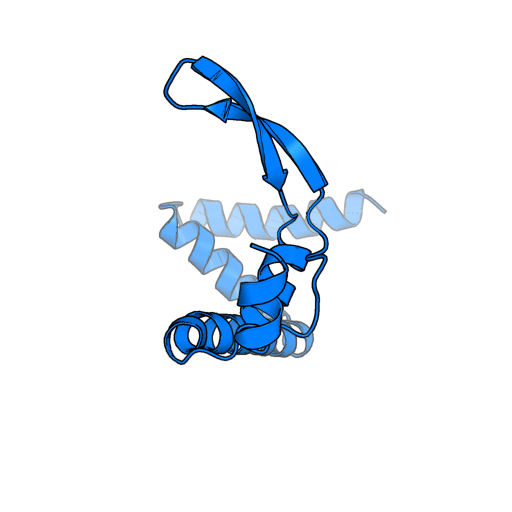5.741 1.00 94.06 93 TRP A N 1
ATOM 738 C CA . TRP A 1 93 ? 1.613 1.334 -24.998 1.00 94.06 93 TRP A CA 1
ATOM 739 C C . TRP A 1 93 ? 2.313 1.388 -23.636 1.00 94.06 93 TRP A C 1
ATOM 741 O O . TRP A 1 93 ? 2.832 2.440 -23.255 1.00 94.06 93 TRP A O 1
ATOM 751 N N . ILE A 1 94 ? 2.382 0.259 -22.923 1.00 93.75 94 ILE A N 1
ATOM 752 C CA . ILE A 1 94 ? 3.030 0.149 -21.607 1.00 93.75 94 ILE A CA 1
ATOM 753 C C . ILE A 1 94 ? 4.522 0.480 -21.706 1.00 93.75 94 ILE A C 1
ATOM 755 O O . ILE A 1 94 ? 5.026 1.293 -20.926 1.00 93.75 94 ILE A O 1
ATOM 759 N N . ASP A 1 95 ? 5.222 -0.085 -22.689 1.00 92.25 95 ASP A N 1
ATOM 760 C CA . ASP A 1 95 ? 6.639 0.192 -22.937 1.00 92.25 95 ASP A CA 1
ATOM 761 C C . ASP A 1 95 ? 6.894 1.666 -23.233 1.00 92.25 95 ASP A C 1
ATOM 763 O O . ASP A 1 95 ? 7.797 2.284 -22.659 1.00 92.25 95 ASP A O 1
ATOM 767 N N . THR A 1 96 ? 6.070 2.247 -24.105 1.00 91.56 96 THR A N 1
ATOM 768 C CA . THR A 1 96 ? 6.145 3.672 -24.433 1.00 91.56 96 THR A CA 1
ATOM 769 C C . THR A 1 96 ? 5.924 4.524 -23.184 1.00 91.56 96 THR A C 1
ATOM 771 O O . THR A 1 96 ? 6.682 5.460 -22.913 1.00 91.56 96 THR A O 1
ATOM 774 N N . ARG A 1 97 ? 4.919 4.175 -22.372 1.00 91.19 97 ARG A N 1
ATOM 775 C CA . ARG A 1 97 ? 4.577 4.899 -21.148 1.00 91.19 97 ARG A CA 1
ATOM 776 C C . ARG A 1 97 ? 5.719 4.874 -20.140 1.00 91.19 97 ARG A C 1
ATOM 778 O O . ARG A 1 97 ? 6.070 5.934 -19.625 1.00 91.19 97 ARG A O 1
ATOM 785 N N . LEU A 1 98 ? 6.309 3.714 -19.876 1.00 89.06 98 LEU A N 1
ATOM 786 C CA . LEU A 1 98 ? 7.391 3.583 -18.899 1.00 89.06 98 LEU A CA 1
ATOM 787 C C . LEU A 1 98 ? 8.656 4.325 -19.335 1.00 89.06 98 LEU A C 1
ATOM 789 O O . LEU A 1 9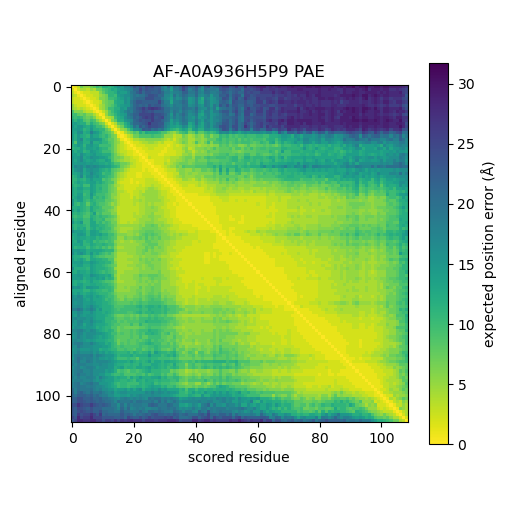8 ? 9.235 5.047 -18.526 1.00 89.06 98 LEU A O 1
ATOM 793 N N . LYS A 1 99 ? 9.023 4.256 -20.621 1.00 87.75 99 LYS A N 1
ATOM 794 C CA . LYS A 1 99 ? 10.136 5.048 -21.176 1.00 87.75 99 LYS A CA 1
ATOM 795 C C . LYS A 1 99 ? 9.892 6.554 -21.036 1.00 87.75 99 LYS A C 1
ATOM 797 O O . LYS A 1 99 ? 10.788 7.290 -20.632 1.00 87.75 99 LYS A O 1
ATOM 802 N N . SER A 1 100 ? 8.665 7.013 -21.306 1.00 84.62 100 SER A N 1
ATOM 803 C CA . SER A 1 100 ? 8.314 8.440 -21.219 1.00 84.62 100 SER A CA 1
ATOM 804 C C . SER A 1 100 ? 8.423 9.020 -19.802 1.00 84.62 100 SER A C 1
ATOM 806 O O . SER A 1 100 ? 8.684 10.212 -19.652 1.00 84.62 100 SER A O 1
ATOM 808 N N . ILE A 1 101 ? 8.234 8.200 -18.760 1.00 82.69 101 ILE A N 1
ATOM 809 C CA . ILE A 1 101 ? 8.348 8.640 -17.361 1.00 82.69 101 ILE A CA 1
ATOM 810 C C . ILE A 1 101 ? 9.796 9.019 -17.034 1.00 82.69 101 ILE A C 1
ATOM 812 O O . ILE A 1 101 ? 10.005 10.058 -16.413 1.00 82.69 101 ILE A O 1
ATOM 816 N N . GLY A 1 102 ? 10.776 8.236 -17.502 1.00 74.19 102 GLY A N 1
ATOM 817 C CA . GLY A 1 102 ? 12.200 8.546 -17.325 1.00 74.19 102 GLY A CA 1
ATOM 818 C C . GLY A 1 102 ? 12.584 9.874 -17.980 1.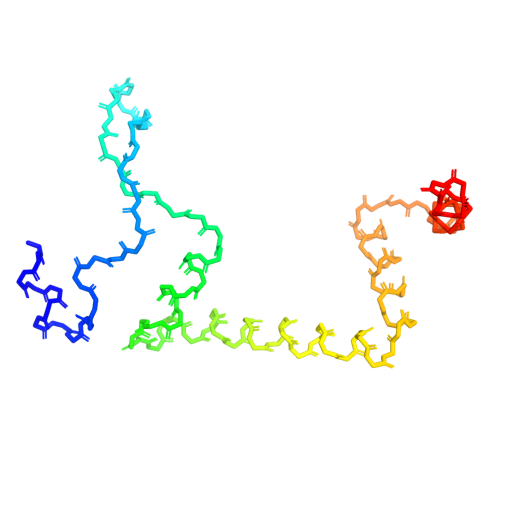00 74.19 102 GLY A C 1
ATOM 819 O O . GLY A 1 102 ? 13.086 10.769 -17.308 1.00 74.19 102 GLY A O 1
ATOM 820 N N . VAL A 1 103 ? 12.216 10.050 -19.255 1.00 74.81 103 VAL A N 1
ATOM 821 C CA . VAL A 1 103 ? 12.504 11.280 -20.022 1.00 74.81 103 VAL A CA 1
ATOM 822 C C . VAL A 1 103 ? 11.857 12.514 -19.388 1.00 74.81 103 VAL A C 1
ATOM 824 O O . VAL A 1 103 ? 12.467 13.576 -19.318 1.00 74.81 103 VAL A O 1
ATOM 827 N N . ARG A 1 104 ? 10.614 12.400 -18.900 1.00 70.88 104 ARG A N 1
ATOM 828 C CA . ARG A 1 104 ? 9.952 13.520 -18.216 1.00 70.88 104 ARG A CA 1
ATOM 829 C C . ARG A 1 104 ? 10.641 13.880 -16.907 1.00 70.88 104 ARG A C 1
ATOM 831 O O . ARG A 1 104 ? 10.726 15.065 -16.624 1.00 70.88 104 ARG A O 1
ATOM 838 N N . GLY A 1 105 ? 11.115 12.893 -16.147 1.00 72.56 105 GLY A N 1
ATOM 839 C CA . GLY A 1 105 ? 11.833 13.121 -14.893 1.00 72.56 105 GLY A CA 1
ATOM 840 C C . GLY A 1 105 ? 13.090 13.968 -15.085 1.00 72.56 105 GLY A C 1
ATOM 841 O O . GLY A 1 105 ? 13.289 14.921 -14.338 1.00 72.56 105 GLY A O 1
ATOM 842 N N . GLU A 1 106 ? 13.870 13.682 -16.130 1.00 70.38 106 GLU A N 1
ATOM 843 C CA . GLU A 1 106 ? 15.094 14.421 -16.481 1.00 70.38 106 GLU A CA 1
ATOM 844 C C . GLU A 1 106 ? 14.829 15.874 -16.912 1.00 70.38 106 GLU A C 1
ATOM 846 O O . GLU A 1 106 ? 15.653 16.750 -16.668 1.00 70.38 106 GLU A O 1
ATOM 851 N N . LEU A 1 107 ? 13.667 16.150 -17.516 1.00 67.62 107 LEU A N 1
ATOM 852 C CA . LEU A 1 107 ? 13.270 17.489 -17.980 1.00 67.62 107 LEU A CA 1
ATOM 853 C C . LEU A 1 107 ? 12.623 18.366 -16.894 1.00 67.62 107 LEU A C 1
ATOM 855 O O . LEU A 1 107 ? 12.325 19.530 -17.152 1.00 67.62 107 LEU A O 1
ATOM 859 N N . THR A 1 108 ? 12.354 17.813 -15.710 1.00 60.44 108 THR A N 1
ATOM 860 C CA . THR A 1 108 ? 11.749 18.533 -14.570 1.00 60.44 108 THR A CA 1
ATOM 861 C C . THR A 1 108 ? 12.741 18.875 -13.453 1.00 60.44 108 THR A C 1
ATOM 863 O O . THR A 1 108 ? 12.302 19.206 -12.352 1.00 60.44 108 THR A O 1
ATOM 866 N N . ILE A 1 109 ? 14.049 18.794 -13.722 1.00 52.31 109 ILE A N 1
ATOM 867 C CA . ILE A 1 109 ? 15.115 19.201 -12.788 1.00 52.31 109 ILE A CA 1
ATOM 868 C C . ILE A 1 109 ? 15.337 20.715 -12.848 1.00 52.31 109 ILE A C 1
ATOM 870 O O . ILE A 1 109 ? 15.381 21.260 -13.974 1.00 52.31 109 ILE A O 1
#

pLDDT: mean 83.56, std 15.38, range [44.59, 96.94]

Radius of gyration: 21.08 Å; Cα contacts (8 Å, |Δi|>4): 57; chains: 1; bounding box: 48×31×56 Å

Foldseek 3Di:
DLVVCVVVPQPDSDQVWAFDFDQDPVRGTDTDTHDDPVSVLVVLVRDPDPVSVVVVVVVVVVVVLVVVCVVPVVSVLVVQLVVVVVVVDDPVVSVVVSVVVVVVVVVVD

Nearest PDB structures (foldseek):
  5zqh-assembly1_A-2  TM=4.247E-01  e=8.223E-01  Streptococcus pneumoniae
  4esb-assembly1_A-2  TM=3.957E-01  e=1.008E+00  Bacillus cereus ATCC 14579